Protein AF-A0A920JCJ2-F1 (afdb_monomer)

Nearest PDB structures (foldseek):
  5cjw-assembly1_B  TM=9.937E-01  e=7.698E-06  Cupriavidus metallidurans CH34
  5cjt-assembly1_B  TM=9.929E-01  e=9.404E-06  Cupriavidus metallidurans CH34
  4xc8-assembly1_B  TM=9.957E-01  e=1.075E-05  Cupriavidus metallidurans CH34
  5cjv-assembly1_B  TM=9.926E-01  e=1.228E-05  Cupriavidus metallidurans CH34
  4xc8-assembly1_A  TM=9.953E-01  e=1.404E-05  Cupriavidus metallidurans CH34

Structure (mmCIF, N/CA/C/O backbone):
data_AF-A0A920JCJ2-F1
#
_entry.id   AF-A0A920JCJ2-F1
#
loop_
_atom_site.group_PDB
_atom_site.id
_atom_site.type_symbol
_atom_site.label_atom_id
_atom_site.label_alt_id
_atom_site.label_comp_id
_atom_site.label_asym_id
_atom_site.label_entity_id
_atom_site.label_seq_id
_atom_site.pdbx_PDB_ins_code
_atom_site.Cartn_x
_atom_site.Cartn_y
_atom_site.Cartn_z
_atom_site.occupancy
_atom_site.B_iso_or_equiv
_atom_site.auth_seq_id
_atom_site.auth_comp_id
_atom_site.auth_asym_id
_atom_site.auth_atom_id
_atom_site.pdbx_PDB_model_num
ATOM 1 N N . MET A 1 1 ? 24.645 -0.064 1.985 1.00 73.31 1 MET A N 1
ATOM 2 C CA . MET A 1 1 ? 25.094 0.731 0.818 1.00 73.31 1 MET A CA 1
ATOM 3 C C . MET A 1 1 ? 25.250 -0.105 -0.456 1.00 73.31 1 MET A C 1
ATOM 5 O O . MET A 1 1 ? 24.830 0.363 -1.500 1.00 73.31 1 MET A O 1
ATOM 9 N N . ALA A 1 2 ? 25.796 -1.329 -0.393 1.00 90.88 2 ALA A N 1
ATOM 10 C CA . ALA A 1 2 ? 26.021 -2.174 -1.579 1.00 90.88 2 ALA A CA 1
ATOM 11 C C . ALA A 1 2 ? 24.758 -2.455 -2.420 1.00 90.88 2 ALA A C 1
ATOM 13 O O . ALA A 1 2 ? 24.820 -2.401 -3.639 1.00 90.88 2 ALA A O 1
ATOM 14 N N . ILE A 1 3 ? 23.602 -2.662 -1.776 1.00 94.62 3 ILE A N 1
ATOM 15 C CA . ILE A 1 3 ? 22.325 -2.929 -2.466 1.00 94.62 3 ILE A CA 1
ATOM 16 C C . ILE A 1 3 ? 21.967 -1.806 -3.452 1.00 94.62 3 ILE A C 1
ATOM 18 O O . ILE A 1 3 ? 21.625 -2.081 -4.596 1.00 94.62 3 ILE A O 1
ATOM 22 N N . GLN A 1 4 ? 22.104 -0.539 -3.045 1.00 92.50 4 GLN A N 1
ATOM 23 C CA . GLN A 1 4 ? 21.782 0.593 -3.916 1.00 92.50 4 GLN A CA 1
ATOM 24 C C . GLN A 1 4 ? 22.750 0.703 -5.101 1.00 92.50 4 GLN A C 1
ATOM 26 O O . GLN A 1 4 ? 22.337 1.091 -6.191 1.00 92.50 4 GLN A O 1
ATOM 31 N N . LEU A 1 5 ? 24.026 0.352 -4.897 1.00 93.94 5 LEU A N 1
ATOM 32 C CA . LEU A 1 5 ? 25.023 0.355 -5.968 1.00 93.94 5 LEU A CA 1
ATOM 33 C C . LEU A 1 5 ? 24.690 -0.701 -7.026 1.00 93.94 5 LEU A C 1
ATOM 35 O O . LEU A 1 5 ? 24.693 -0.377 -8.207 1.00 93.94 5 LEU A O 1
ATOM 39 N N . ILE A 1 6 ? 24.316 -1.912 -6.609 1.00 93.69 6 ILE A N 1
ATOM 40 C CA . ILE A 1 6 ? 23.906 -2.986 -7.525 1.00 93.69 6 ILE A CA 1
ATOM 41 C C . ILE A 1 6 ? 22.647 -2.574 -8.302 1.00 93.69 6 ILE A C 1
ATOM 43 O O . ILE A 1 6 ? 22.609 -2.682 -9.524 1.00 93.69 6 ILE A O 1
ATOM 47 N N . ILE A 1 7 ? 21.630 -2.030 -7.624 1.00 93.31 7 ILE A N 1
ATOM 48 C CA . ILE A 1 7 ? 20.398 -1.573 -8.289 1.00 93.31 7 ILE A CA 1
ATOM 49 C C . ILE A 1 7 ? 20.701 -0.494 -9.336 1.00 93.31 7 ILE A C 1
ATOM 51 O O . ILE A 1 7 ? 20.172 -0.547 -10.438 1.00 93.31 7 ILE A O 1
ATOM 55 N N . ASN A 1 8 ? 21.563 0.473 -9.025 1.00 91.31 8 ASN A N 1
ATOM 56 C CA . ASN A 1 8 ? 21.794 1.602 -9.926 1.00 91.31 8 ASN A CA 1
ATOM 57 C C . ASN A 1 8 ? 22.786 1.303 -11.057 1.00 91.31 8 ASN A C 1
ATOM 59 O O . ASN A 1 8 ? 22.701 1.931 -12.110 1.00 91.31 8 ASN A O 1
ATOM 63 N N . HIS A 1 9 ? 23.753 0.408 -10.838 1.00 89.25 9 HIS A N 1
ATOM 64 C CA . HIS A 1 9 ? 24.846 0.170 -11.786 1.00 89.25 9 HIS A CA 1
ATOM 65 C C . HIS A 1 9 ? 24.767 -1.176 -12.506 1.00 89.25 9 HIS A C 1
ATOM 67 O O . HIS A 1 9 ? 25.381 -1.315 -13.561 1.00 89.25 9 HIS A O 1
ATOM 73 N N . GLU A 1 10 ? 24.034 -2.150 -11.966 1.00 92.62 10 GLU A N 1
ATOM 74 C CA . GLU A 1 10 ? 24.013 -3.522 -12.487 1.00 92.62 10 GLU A CA 1
ATOM 75 C C . GLU A 1 10 ? 22.609 -3.967 -12.927 1.00 92.62 10 GLU A C 1
ATOM 77 O O . GLU A 1 10 ? 22.478 -4.733 -13.885 1.00 92.62 10 GLU A O 1
ATOM 82 N N . LEU A 1 11 ? 21.539 -3.479 -12.287 1.00 92.38 11 LEU A N 1
ATOM 83 C CA . LEU A 1 11 ? 20.171 -3.830 -12.675 1.00 92.38 11 LEU A CA 1
ATOM 84 C C . LEU A 1 11 ? 19.731 -3.056 -13.926 1.00 92.38 11 LEU A C 1
ATOM 86 O O . LEU A 1 11 ? 19.355 -1.888 -13.863 1.00 92.38 11 LEU A O 1
ATOM 90 N N . GLY A 1 12 ? 19.670 -3.750 -15.064 1.00 89.50 12 GLY A N 1
ATOM 91 C CA . GLY A 1 12 ? 19.331 -3.151 -16.359 1.00 89.50 12 GLY A CA 1
ATOM 92 C C . GLY A 1 12 ? 17.977 -2.424 -16.425 1.00 89.50 12 GLY A C 1
ATOM 93 O O . GLY A 1 12 ? 17.823 -1.462 -17.174 1.00 89.50 12 GLY A O 1
ATOM 94 N N . GLN A 1 13 ? 16.993 -2.832 -15.618 1.00 87.19 13 GLN A N 1
ATOM 95 C CA . GLN A 1 13 ? 1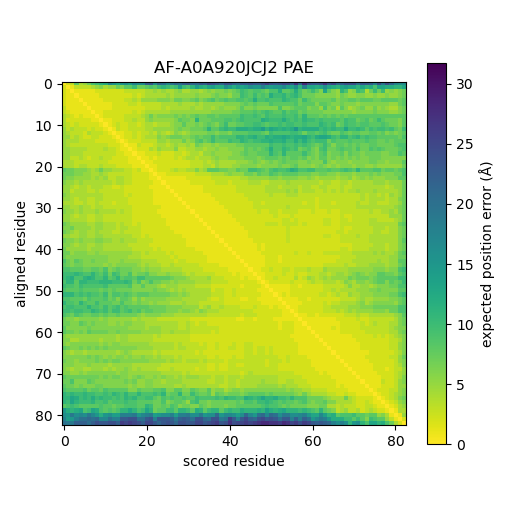5.700 -2.140 -15.557 1.00 87.19 13 GLN A CA 1
ATOM 96 C C . GLN A 1 13 ? 15.810 -0.717 -14.998 1.00 87.19 13 GLN A C 1
ATOM 98 O O . GLN A 1 13 ? 15.019 0.137 -15.388 1.00 87.19 13 GLN A O 1
ATOM 103 N N . ALA A 1 14 ? 16.802 -0.445 -14.145 1.00 88.62 14 ALA A N 1
ATOM 104 C CA . ALA A 1 14 ? 17.007 0.868 -13.539 1.00 88.62 14 ALA A CA 1
ATOM 105 C C . ALA A 1 14 ? 17.537 1.923 -14.530 1.00 88.62 14 ALA A C 1
ATOM 107 O O . ALA A 1 14 ? 17.532 3.110 -14.210 1.00 88.62 14 ALA A O 1
ATOM 108 N N . TYR A 1 15 ? 17.959 1.526 -15.742 1.00 89.19 15 TYR A N 1
ATOM 109 C CA . TYR A 1 15 ? 18.300 2.480 -16.807 1.00 89.19 15 TYR A CA 1
ATOM 110 C C . TYR A 1 15 ? 17.066 3.182 -17.393 1.00 89.19 15 TYR A C 1
ATOM 112 O O . TYR A 1 15 ? 17.193 4.281 -17.931 1.00 89.19 15 TYR A O 1
ATOM 120 N N . ASN A 1 16 ? 15.880 2.570 -17.297 1.00 91.44 16 ASN A N 1
ATOM 121 C CA . ASN A 1 16 ? 14.614 3.222 -17.618 1.00 91.44 16 ASN A CA 1
ATOM 122 C C . ASN A 1 16 ? 14.051 3.880 -16.343 1.00 91.44 16 ASN A C 1
ATOM 124 O O . ASN A 1 16 ? 14.013 3.256 -15.288 1.00 91.44 16 ASN A O 1
ATOM 128 N N . GLN A 1 17 ? 13.602 5.134 -16.439 1.00 90.25 17 GLN A N 1
ATOM 129 C CA . GLN A 1 17 ? 13.074 5.902 -15.303 1.00 90.25 17 GLN A CA 1
ATOM 130 C C . GLN A 1 17 ? 11.621 5.552 -14.950 1.00 90.25 17 GLN A C 1
ATOM 132 O O . GLN A 1 17 ? 11.173 5.819 -13.837 1.00 90.25 17 GLN A O 1
ATOM 137 N N . ASN A 1 18 ? 10.883 4.948 -15.878 1.00 93.06 18 ASN A N 1
ATOM 138 C CA . ASN A 1 18 ? 9.474 4.585 -15.739 1.00 93.06 18 ASN A CA 1
ATOM 139 C C . ASN A 1 18 ? 9.201 3.165 -16.279 1.00 93.06 18 ASN A C 1
ATOM 141 O O . ASN A 1 18 ? 8.311 2.978 -17.109 1.00 93.06 18 ASN A O 1
ATOM 145 N N . PRO A 1 19 ? 9.927 2.131 -15.806 1.00 91.25 19 PRO A N 1
ATOM 146 C CA . PRO A 1 19 ? 9.875 0.783 -16.379 1.00 91.25 19 PRO A CA 1
ATOM 147 C C . PRO A 1 19 ? 8.531 0.071 -16.169 1.00 91.25 19 PRO A C 1
ATOM 149 O O . PRO A 1 19 ? 8.245 -0.902 -16.857 1.00 91.25 19 PRO A O 1
ATOM 152 N N . LEU A 1 20 ? 7.722 0.536 -15.213 1.00 93.94 20 LEU A 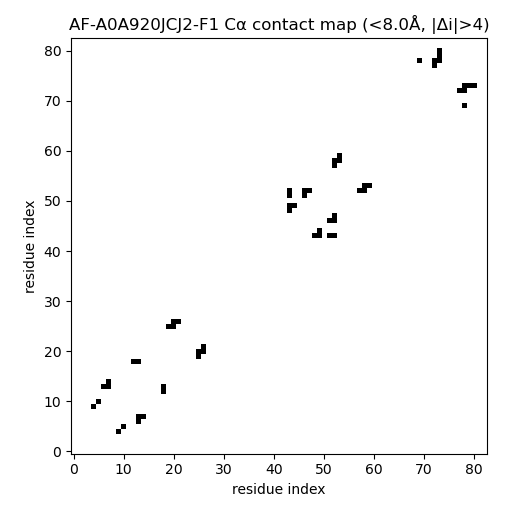N 1
ATOM 153 C CA . LEU A 1 20 ? 6.418 -0.043 -14.884 1.00 93.94 20 LEU A CA 1
ATO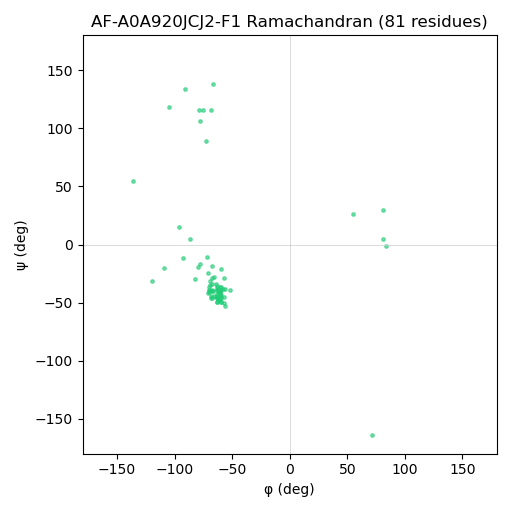M 154 C C . LEU A 1 20 ? 5.251 0.619 -15.631 1.00 93.94 20 LEU A C 1
ATOM 156 O O . LEU A 1 20 ? 4.140 0.092 -15.596 1.00 93.94 20 LEU A O 1
ATOM 160 N N . GLN A 1 21 ? 5.476 1.760 -16.292 1.00 92.56 21 GLN A N 1
ATOM 161 C CA . GLN A 1 21 ? 4.420 2.453 -17.027 1.00 92.56 21 GLN A CA 1
ATOM 162 C C . GLN A 1 21 ? 3.969 1.617 -18.233 1.00 92.56 21 GLN A C 1
ATOM 164 O O . GLN A 1 21 ? 4.799 1.044 -18.938 1.00 92.56 21 GLN A O 1
ATOM 169 N N . GLY A 1 22 ? 2.657 1.555 -18.478 1.00 92.94 22 GLY A N 1
ATOM 170 C CA . GLY A 1 22 ? 2.073 0.727 -19.537 1.00 92.94 22 GLY A CA 1
ATOM 171 C C . GLY A 1 22 ? 1.841 -0.733 -19.136 1.00 92.94 22 GLY A C 1
ATOM 172 O O . GLY A 1 22 ? 1.344 -1.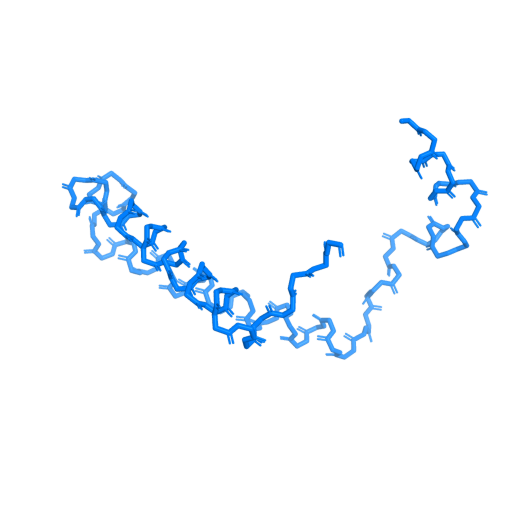517 -19.942 1.00 92.94 22 GLY A O 1
ATOM 173 N N . SER A 1 23 ? 2.203 -1.136 -17.912 1.00 96.06 23 SER A N 1
ATOM 174 C CA . SER A 1 23 ? 1.848 -2.456 -17.389 1.00 96.06 23 SER A CA 1
ATOM 175 C C . SER A 1 23 ? 0.378 -2.477 -16.984 1.00 96.06 23 SER A C 1
ATOM 177 O O . SER A 1 23 ? -0.001 -1.823 -16.016 1.00 96.06 23 SER A O 1
ATOM 179 N N . PHE A 1 24 ? -0.426 -3.302 -17.661 1.00 95.44 24 PHE A N 1
ATOM 180 C CA . PHE A 1 24 ? -1.851 -3.479 -17.351 1.00 95.44 24 PHE A CA 1
ATOM 181 C C . PHE A 1 24 ? -2.110 -3.801 -15.874 1.00 95.44 24 PHE A C 1
ATOM 183 O O . PHE A 1 24 ? -3.052 -3.290 -15.282 1.00 95.44 24 PHE A O 1
ATOM 190 N N . VAL A 1 25 ? -1.257 -4.630 -15.261 1.00 96.94 25 VAL A N 1
ATOM 191 C CA . VAL A 1 25 ? -1.401 -5.001 -13.845 1.00 96.94 25 VAL A CA 1
ATOM 192 C C . VAL A 1 25 ? -1.093 -3.816 -12.934 1.00 96.94 25 VAL A C 1
ATOM 194 O O . VAL A 1 25 ? -1.789 -3.612 -11.947 1.00 96.94 25 VAL A O 1
ATOM 197 N N . ILE A 1 26 ? -0.057 -3.032 -13.246 1.00 97.06 26 ILE A N 1
ATOM 198 C CA . ILE A 1 26 ? 0.316 -1.874 -12.423 1.00 97.06 26 ILE A CA 1
ATOM 199 C C . ILE A 1 26 ? -0.721 -0.765 -12.556 1.00 97.06 26 ILE A C 1
ATOM 201 O O . ILE A 1 26 ? -1.056 -0.146 -11.553 1.00 97.06 26 ILE A O 1
ATOM 205 N N . GLU A 1 27 ? -1.248 -0.533 -13.756 1.00 96.38 27 GLU A N 1
ATOM 206 C CA . GLU A 1 27 ? -2.309 0.450 -13.988 1.00 96.38 27 GLU A CA 1
ATOM 207 C C . GLU A 1 27 ? -3.573 0.092 -13.203 1.00 96.38 27 GLU A C 1
ATOM 209 O O . GLU A 1 27 ? -4.085 0.927 -12.461 1.00 96.38 27 GLU A O 1
ATOM 214 N N . GLU A 1 28 ? -4.014 -1.166 -13.266 1.00 97.31 28 GLU A N 1
ATOM 215 C CA . GLU A 1 28 ? -5.190 -1.611 -12.515 1.00 97.31 28 GLU A CA 1
ATOM 216 C C . GLU A 1 28 ? -4.973 -1.529 -10.998 1.00 97.31 28 GLU A C 1
ATOM 218 O O . GLU A 1 28 ? -5.808 -0.989 -10.274 1.00 97.31 28 GLU A O 1
ATOM 223 N N . LEU A 1 29 ? -3.821 -1.992 -10.500 1.00 97.94 29 LEU A N 1
ATOM 224 C CA . LEU A 1 29 ? -3.480 -1.851 -9.082 1.00 97.94 29 LEU A CA 1
ATOM 225 C C . LEU A 1 29 ? -3.411 -0.381 -8.653 1.00 97.94 29 LEU A C 1
ATOM 227 O O . LEU A 1 29 ? -3.819 -0.060 -7.539 1.00 97.94 29 LEU A O 1
ATOM 231 N N . THR A 1 30 ? -2.925 0.509 -9.521 1.00 97.44 30 THR A N 1
ATOM 232 C CA . THR A 1 30 ? -2.876 1.952 -9.246 1.00 97.44 30 THR A CA 1
ATOM 233 C C . THR A 1 30 ? -4.283 2.508 -9.062 1.00 97.44 30 THR A C 1
ATOM 235 O O . THR A 1 30 ? -4.523 3.183 -8.062 1.00 97.44 30 THR A O 1
ATOM 238 N N . HIS A 1 31 ? -5.224 2.172 -9.949 1.00 97.25 31 HIS A N 1
ATOM 239 C CA . HIS A 1 31 ? -6.615 2.616 -9.817 1.00 97.25 31 HIS A CA 1
ATOM 240 C C . HIS A 1 31 ? -7.288 2.058 -8.555 1.00 97.25 31 HIS A C 1
ATOM 242 O O . HIS A 1 31 ? -7.905 2.813 -7.805 1.00 97.25 31 HIS A O 1
ATOM 248 N N . LEU A 1 32 ? -7.126 0.760 -8.271 1.00 98.19 32 LEU A N 1
ATOM 249 C CA . LEU A 1 32 ? -7.721 0.131 -7.084 1.00 98.19 32 LEU A CA 1
ATOM 250 C C . LEU A 1 32 ? -7.199 0.753 -5.780 1.00 98.19 32 LEU A C 1
ATOM 252 O O . LEU A 1 32 ? -7.965 0.995 -4.843 1.00 98.19 32 LEU A O 1
ATOM 256 N N . VAL A 1 33 ? -5.894 1.029 -5.710 1.00 98.00 33 VAL A N 1
ATOM 257 C CA . VAL A 1 33 ? -5.282 1.670 -4.540 1.00 98.00 33 VAL A CA 1
ATOM 258 C C . VAL A 1 33 ? -5.719 3.132 -4.421 1.00 98.00 33 VAL A C 1
ATOM 260 O O . VAL A 1 33 ? -6.009 3.583 -3.312 1.00 98.00 33 VAL A O 1
ATOM 263 N N . GLU A 1 34 ? -5.814 3.867 -5.530 1.00 98.25 34 GLU A N 1
ATOM 264 C CA . GLU A 1 34 ? -6.315 5.246 -5.540 1.00 98.25 34 GLU A CA 1
ATOM 265 C C . GLU A 1 34 ? -7.750 5.328 -5.002 1.00 98.25 34 GLU A C 1
ATOM 267 O O . GLU A 1 34 ? -8.017 6.106 -4.082 1.00 98.25 34 GLU A O 1
ATOM 272 N N . GLU A 1 35 ? -8.659 4.486 -5.497 1.00 98.25 35 GLU A N 1
ATOM 273 C CA . GLU A 1 35 ? -10.050 4.458 -5.035 1.00 98.25 35 GLU A CA 1
ATOM 274 C C . GLU A 1 35 ? -10.146 4.124 -3.537 1.00 98.25 35 GLU A C 1
ATOM 276 O O . GLU A 1 35 ? -10.873 4.785 -2.784 1.00 98.25 35 GLU A O 1
ATOM 281 N N . ALA A 1 36 ? -9.357 3.153 -3.066 1.00 97.75 36 ALA A N 1
ATOM 282 C CA . ALA A 1 36 ? -9.302 2.796 -1.651 1.00 97.75 36 ALA A CA 1
ATOM 283 C C . ALA A 1 36 ? -8.821 3.966 -0.767 1.00 97.75 36 ALA A C 1
ATOM 285 O O . ALA A 1 36 ? -9.382 4.193 0.314 1.00 97.75 36 ALA A O 1
ATOM 286 N N . ILE A 1 37 ? -7.827 4.736 -1.230 1.00 97.56 37 ILE A N 1
ATOM 287 C CA . ILE A 1 37 ? -7.316 5.929 -0.535 1.00 97.56 37 ILE A CA 1
ATOM 288 C C . ILE A 1 37 ? -8.371 7.038 -0.511 1.00 97.56 37 ILE A C 1
ATOM 290 O O . ILE A 1 37 ? -8.628 7.616 0.549 1.00 97.56 37 ILE A O 1
ATOM 294 N N . LEU A 1 38 ? -9.022 7.320 -1.641 1.00 97.94 38 LEU A N 1
ATOM 295 C CA . LEU A 1 38 ? -10.074 8.337 -1.714 1.00 97.94 38 LEU A CA 1
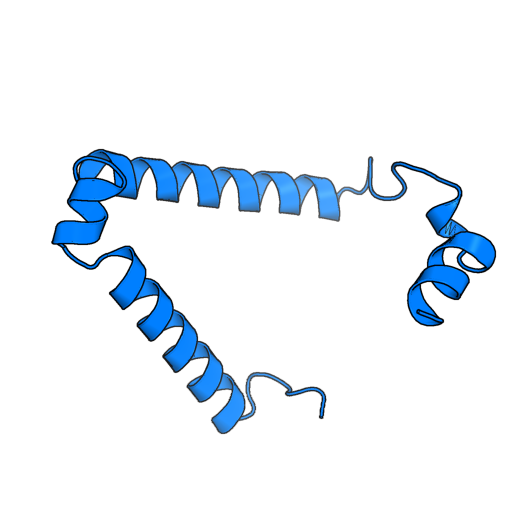ATOM 296 C C . LEU A 1 38 ? -11.249 7.993 -0.789 1.00 97.94 38 LEU A C 1
ATOM 298 O O . LEU A 1 38 ? -11.752 8.857 -0.066 1.00 97.94 38 LEU A O 1
ATOM 302 N N . SER A 1 39 ? -11.631 6.717 -0.734 1.00 97.44 39 SER A N 1
ATOM 303 C CA . SER A 1 39 ? -12.637 6.213 0.203 1.00 97.44 39 SER A CA 1
ATOM 304 C C . SER A 1 39 ? -12.234 6.439 1.669 1.00 97.44 39 SER A C 1
ATOM 306 O O . SER A 1 39 ? -13.064 6.813 2.502 1.00 97.44 39 SER A O 1
ATOM 308 N N . GLU A 1 40 ? -10.953 6.265 2.006 1.00 97.12 40 GLU A N 1
ATOM 309 C CA . GLU A 1 40 ? -10.438 6.551 3.349 1.00 97.12 40 GLU A CA 1
ATOM 310 C C . GLU A 1 40 ? -10.473 8.045 3.682 1.00 97.12 40 GLU A C 1
ATOM 312 O O . GLU A 1 40 ? -10.829 8.420 4.801 1.00 97.12 40 GLU A O 1
ATOM 317 N N . PHE A 1 41 ? -10.163 8.913 2.719 1.00 97.31 41 PHE A N 1
ATOM 318 C CA . PHE A 1 41 ? -10.252 10.359 2.917 1.00 97.31 41 PHE A CA 1
ATOM 319 C C . PHE A 1 41 ? -11.678 10.820 3.195 1.00 97.31 41 PHE A C 1
ATOM 321 O O . PHE A 1 41 ? -11.868 11.652 4.083 1.00 97.31 41 PHE A O 1
ATOM 328 N N . ILE A 1 42 ? -12.676 10.242 2.524 1.00 97.00 42 ILE A N 1
ATOM 329 C CA . ILE A 1 42 ? -14.088 10.501 2.837 1.00 97.00 42 ILE A CA 1
ATOM 330 C C . ILE A 1 42 ? -14.392 10.075 4.280 1.00 97.00 42 ILE A C 1
ATOM 332 O O . ILE A 1 42 ? -14.907 10.879 5.055 1.00 97.00 42 ILE A O 1
ATOM 336 N N . ARG A 1 43 ? -13.965 8.873 4.701 1.00 95.81 43 ARG A N 1
ATOM 337 C CA . ARG A 1 43 ? -14.153 8.403 6.089 1.00 95.81 43 ARG A CA 1
ATOM 338 C C . ARG A 1 43 ? -13.529 9.335 7.129 1.00 95.81 43 ARG A C 1
ATOM 340 O O . ARG A 1 43 ? -14.111 9.511 8.202 1.00 95.81 43 ARG A O 1
ATOM 347 N N . LEU A 1 44 ? -12.359 9.906 6.847 1.00 95.75 44 LEU A N 1
ATOM 348 C CA . LEU A 1 44 ? -11.725 10.900 7.717 1.00 95.75 44 LEU A CA 1
ATOM 349 C C . LEU A 1 44 ? -12.481 12.233 7.689 1.00 95.75 44 LEU A C 1
ATOM 351 O O . LEU A 1 44 ? -12.675 12.842 8.738 1.00 95.75 44 LEU A O 1
ATOM 355 N N . SER A 1 45 ? -12.926 12.680 6.514 1.00 95.56 45 SER A N 1
ATOM 356 C CA . SER A 1 45 ? -13.687 13.922 6.350 1.00 95.56 45 SER A CA 1
ATOM 357 C C . SER A 1 45 ? -14.990 13.895 7.153 1.00 95.56 45 SER A C 1
ATOM 359 O O . SER A 1 45 ? -15.226 14.810 7.945 1.00 95.56 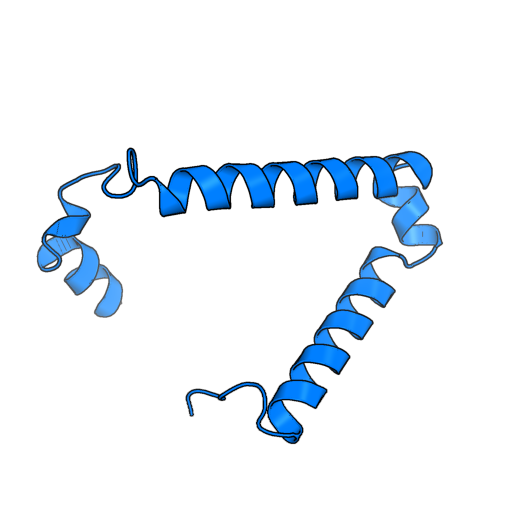45 SER A O 1
ATOM 361 N N . ASP A 1 46 ? -15.742 12.793 7.080 1.00 95.31 46 ASP A N 1
ATOM 362 C CA . ASP A 1 46 ? -16.981 12.571 7.844 1.00 95.31 46 ASP A CA 1
ATOM 363 C C . ASP A 1 46 ? -16.769 12.608 9.368 1.00 95.31 46 ASP A C 1
ATOM 365 O O . ASP A 1 46 ? -17.704 12.831 10.135 1.00 95.31 46 ASP A O 1
ATOM 369 N N . ARG A 1 47 ? -15.528 12.397 9.823 1.00 94.44 47 ARG A N 1
ATOM 370 C CA . ARG A 1 47 ? -15.120 12.418 11.236 1.00 94.44 47 ARG A C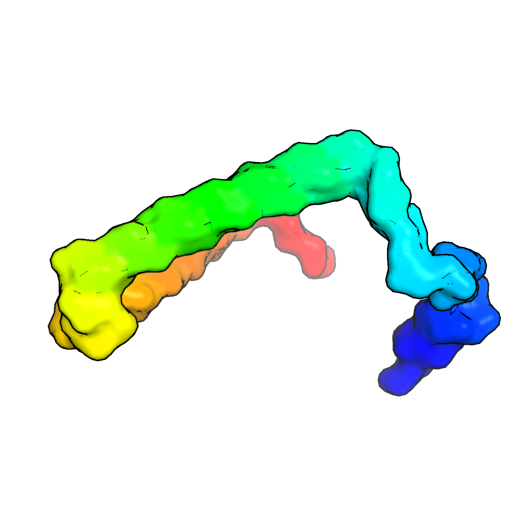A 1
ATOM 371 C C . ARG A 1 47 ? -14.549 13.766 11.674 1.00 94.44 47 ARG A C 1
ATOM 373 O O . ARG A 1 47 ? -13.914 13.830 12.718 1.00 94.44 47 ARG A O 1
ATOM 380 N N . GLY A 1 48 ? -14.744 14.837 10.904 1.00 94.62 48 GLY A N 1
ATOM 381 C CA . GLY A 1 48 ? -14.170 16.153 11.213 1.00 94.62 48 GLY A CA 1
ATOM 382 C C . GLY A 1 48 ? -12.705 16.281 10.787 1.00 94.62 48 GLY A C 1
ATOM 383 O O . GLY A 1 48 ? -11.920 16.998 11.411 1.00 94.62 48 GLY A O 1
ATOM 384 N N . GLY A 1 49 ? -12.321 15.565 9.729 1.00 94.31 49 GLY A N 1
ATOM 385 C CA . GLY A 1 49 ? -10.950 15.513 9.238 1.00 94.31 49 GLY A CA 1
ATOM 386 C C . GLY A 1 49 ? -10.018 14.730 10.165 1.00 94.31 49 GLY A C 1
ATOM 387 O O . GLY A 1 49 ? -10.437 13.966 11.033 1.00 94.31 49 GLY A O 1
ATOM 388 N N . VAL A 1 50 ? -8.710 14.920 9.976 1.00 94.00 50 VAL A N 1
ATOM 389 C CA . VAL A 1 50 ? -7.681 14.160 10.707 1.00 94.00 50 VAL A CA 1
ATOM 390 C C . VAL A 1 50 ? -7.781 14.370 12.218 1.00 94.00 50 VAL A C 1
ATOM 392 O O . VAL A 1 50 ? -7.648 13.404 12.963 1.00 94.00 50 VAL A O 1
ATOM 395 N N . LEU A 1 51 ? -8.042 15.601 12.669 1.00 94.75 51 LEU A N 1
ATOM 396 C CA . LEU A 1 51 ? -8.118 15.923 14.096 1.00 94.75 51 LEU A CA 1
ATOM 397 C C . LEU A 1 51 ? -9.335 15.272 14.766 1.00 94.75 51 LEU A C 1
ATOM 399 O O . LEU A 1 51 ? -9.167 14.626 15.796 1.00 94.75 51 LEU A O 1
ATOM 403 N N . GLY A 1 52 ? -10.527 15.337 14.165 1.00 94.62 52 GLY A N 1
ATOM 404 C CA . GLY A 1 52 ? -11.705 14.673 14.739 1.00 94.62 52 GLY A CA 1
ATOM 405 C C . GLY A 1 52 ? -11.630 13.137 14.669 1.00 94.62 52 GLY A C 1
ATOM 406 O O . GLY A 1 52 ? -12.046 12.430 15.593 1.00 94.62 52 GLY A O 1
ATOM 407 N N . ALA A 1 53 ? -10.973 12.583 13.646 1.00 95.31 53 ALA A N 1
ATOM 408 C CA . ALA A 1 53 ? -10.629 11.161 13.619 1.00 95.31 53 ALA A CA 1
ATOM 409 C C . ALA A 1 53 ? -9.656 10.773 14.755 1.00 95.31 53 ALA A C 1
ATOM 411 O O . ALA A 1 53 ? -9.790 9.698 15.342 1.00 95.31 53 ALA A O 1
ATOM 412 N N . MET A 1 54 ? -8.718 11.653 15.120 1.00 95.31 54 MET A N 1
ATOM 413 C CA . MET A 1 54 ? -7.807 11.422 16.247 1.00 95.31 54 MET A CA 1
ATOM 414 C C . MET A 1 54 ? -8.515 11.487 17.603 1.00 95.31 54 MET A C 1
ATOM 416 O O . MET A 1 54 ? -8.190 10.689 18.480 1.00 95.31 54 MET A O 1
ATOM 420 N N . GLU A 1 55 ? -9.497 12.375 17.775 1.00 95.38 55 GLU A N 1
ATOM 421 C CA . GLU A 1 55 ? -10.313 12.444 18.998 1.00 95.38 55 GLU A CA 1
ATOM 422 C C . GLU A 1 55 ? -11.062 11.129 19.259 1.00 95.38 55 GLU A C 1
ATOM 424 O O . GLU A 1 55 ? -11.160 10.675 20.398 1.00 95.38 55 GLU A O 1
ATOM 429 N N . THR A 1 56 ? -11.515 10.467 18.191 1.00 93.75 56 THR A N 1
ATOM 430 C CA . THR 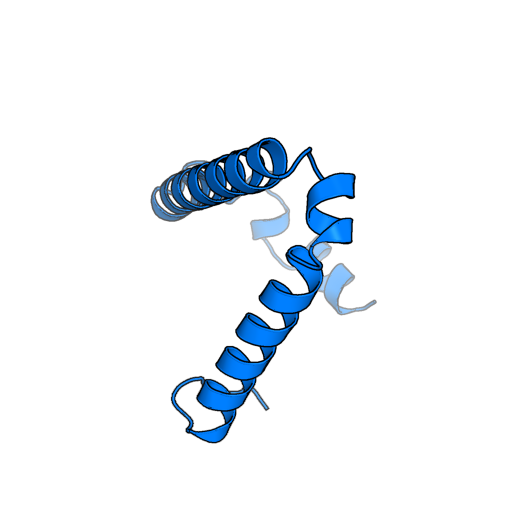A 1 56 ? -12.160 9.142 18.247 1.00 93.75 56 THR A CA 1
ATOM 431 C C . THR A 1 56 ? -11.172 7.970 18.199 1.00 93.75 56 THR A C 1
ATOM 433 O O . THR A 1 56 ? -11.591 6.813 18.167 1.00 93.75 56 THR A O 1
ATOM 436 N N . MET A 1 57 ? -9.859 8.243 18.210 1.00 95.31 57 MET A N 1
ATOM 437 C CA . MET A 1 57 ? -8.778 7.251 18.099 1.00 95.31 57 MET A CA 1
ATOM 438 C C . MET A 1 57 ? -8.878 6.357 16.850 1.00 95.31 57 MET A C 1
ATOM 440 O O . MET A 1 57 ? -8.348 5.244 16.838 1.00 95.31 57 MET A O 1
ATOM 444 N N . TYR A 1 58 ? -9.517 6.843 15.782 1.00 96.31 58 TYR A N 1
ATOM 445 C CA . TYR A 1 58 ? -9.824 6.063 14.583 1.00 96.31 58 TYR A CA 1
ATOM 446 C C . TYR A 1 58 ? -8.574 5.445 13.949 1.00 96.31 58 TYR A C 1
ATOM 448 O O . TYR A 1 58 ? -8.510 4.228 13.772 1.00 96.31 58 TYR A O 1
ATOM 456 N N . GLN A 1 59 ? -7.550 6.260 13.666 1.00 94.69 59 GLN A N 1
ATOM 457 C CA . GLN A 1 59 ? -6.326 5.758 13.037 1.00 94.69 59 GLN A CA 1
ATOM 458 C C . GLN A 1 59 ? -5.598 4.748 13.938 1.00 94.69 59 GLN A C 1
ATOM 460 O O . GLN A 1 59 ? -5.098 3.738 13.452 1.00 94.69 59 GLN A O 1
ATOM 465 N N . ARG A 1 60 ? -5.560 4.997 15.257 1.00 96.50 60 ARG A N 1
ATOM 466 C CA . ARG A 1 60 ? -4.892 4.115 16.228 1.00 96.50 60 ARG A CA 1
ATOM 467 C C . ARG A 1 60 ? -5.555 2.741 16.270 1.00 96.50 60 ARG A C 1
ATOM 469 O O . ARG A 1 60 ? -4.853 1.737 16.195 1.00 96.50 60 ARG A O 1
ATOM 476 N N . ASN A 1 61 ? -6.880 2.707 16.391 1.00 97.00 61 ASN A N 1
ATOM 477 C CA . ASN A 1 61 ? -7.624 1.454 16.479 1.00 97.00 61 ASN A CA 1
ATOM 478 C C . ASN A 1 61 ? -7.463 0.641 15.193 1.00 97.00 61 ASN A C 1
ATOM 480 O O . ASN A 1 61 ? -7.127 -0.536 15.263 1.00 97.00 61 ASN A O 1
ATOM 484 N N . LYS A 1 62 ? -7.567 1.293 14.029 1.00 96.19 62 LYS A N 1
ATOM 485 C CA . LYS A 1 62 ? -7.394 0.633 12.732 1.00 96.19 62 LYS A CA 1
ATOM 486 C C . LYS A 1 62 ? -6.001 0.014 12.563 1.00 96.19 62 LYS A C 1
ATOM 488 O O . LYS A 1 62 ? -5.891 -1.133 12.156 1.00 96.19 62 LYS A O 1
ATOM 493 N N . ILE A 1 63 ? -4.935 0.730 12.933 1.00 97.38 63 ILE A N 1
ATOM 494 C CA . ILE A 1 63 ? -3.563 0.186 12.888 1.00 97.38 63 ILE A CA 1
ATOM 495 C C . ILE A 1 63 ? -3.421 -1.032 13.812 1.00 97.38 63 ILE A C 1
ATOM 497 O O . ILE A 1 63 ? -2.781 -2.015 13.444 1.00 97.38 63 ILE A O 1
ATOM 501 N N . GLN A 1 64 ? -4.012 -0.979 15.008 1.00 96.94 64 GLN A N 1
ATOM 502 C CA . GLN A 1 64 ? -3.951 -2.084 15.962 1.00 96.94 64 GLN A CA 1
ATOM 503 C C . GLN A 1 64 ? -4.713 -3.321 15.463 1.00 96.94 64 GLN A C 1
ATOM 505 O O . GLN A 1 64 ? -4.231 -4.440 15.639 1.00 96.94 64 GLN A O 1
ATOM 510 N N . GLU A 1 65 ? -5.875 -3.124 14.840 1.00 97.12 65 GLU A N 1
ATOM 511 C CA . GLU A 1 65 ? -6.676 -4.190 14.231 1.00 97.12 65 GLU A CA 1
ATOM 512 C C . GLU A 1 65 ? -5.918 -4.868 13.082 1.00 97.12 65 GLU A C 1
ATOM 514 O O . GLU A 1 65 ? -5.763 -6.089 13.099 1.00 97.12 65 GLU A O 1
ATOM 519 N N . GLU A 1 66 ? -5.362 -4.089 12.148 1.00 96.19 66 GLU A N 1
ATOM 520 C CA . GLU A 1 66 ? -4.556 -4.608 11.031 1.00 96.19 66 GLU A CA 1
ATOM 521 C C . GLU A 1 66 ? -3.296 -5.337 11.525 1.00 96.19 66 GLU A C 1
ATOM 523 O O . GLU A 1 66 ? -2.951 -6.414 11.036 1.00 96.19 66 GLU A O 1
ATOM 528 N N . SER A 1 67 ? -2.628 -4.802 12.554 1.00 95.75 67 SER A N 1
ATOM 529 C CA . SER A 1 67 ? -1.474 -5.462 13.171 1.00 95.75 67 SER A CA 1
ATOM 530 C C . SER A 1 67 ? -1.849 -6.802 13.805 1.00 95.75 67 SER A C 1
ATOM 532 O O . SER A 1 67 ? -1.094 -7.767 13.675 1.00 95.75 67 SER A O 1
ATOM 534 N N . LEU A 1 68 ? -2.984 -6.874 14.508 1.00 96.88 68 LEU A N 1
ATOM 535 C CA . LEU A 1 68 ? -3.448 -8.114 15.129 1.00 96.88 68 LEU A CA 1
ATOM 536 C C . LEU A 1 68 ? -3.853 -9.139 14.067 1.00 96.88 68 LEU A C 1
ATOM 538 O O . LEU A 1 68 ? -3.545 -10.323 14.211 1.00 96.88 68 LEU A O 1
ATOM 542 N N . HIS A 1 69 ? -4.510 -8.688 12.998 1.00 95.50 69 HIS A N 1
ATOM 543 C CA . HIS A 1 69 ? -4.856 -9.531 11.862 1.00 95.50 69 HIS A CA 1
ATOM 544 C C . HIS A 1 69 ? -3.599 -10.133 11.221 1.00 95.50 69 HIS A C 1
ATOM 546 O O . HIS A 1 69 ? -3.509 -11.355 11.092 1.00 95.50 69 HIS A O 1
ATOM 552 N N . TYR A 1 70 ? -2.589 -9.308 10.931 1.00 94.25 70 TYR A N 1
ATOM 553 C CA . TYR A 1 70 ? -1.304 -9.760 10.397 1.00 94.25 70 TYR A CA 1
ATOM 554 C C . TYR A 1 70 ? -0.620 -10.799 11.300 1.00 94.25 70 TYR A C 1
ATOM 556 O O . TYR A 1 70 ? -0.246 -11.874 10.828 1.00 94.25 70 TYR A O 1
ATOM 564 N N . GLU A 1 71 ? -0.488 -10.527 12.605 1.00 94.25 71 GLU A N 1
ATOM 565 C CA . GLU A 1 71 ? 0.143 -11.486 13.524 1.00 94.25 71 GLU A CA 1
ATOM 566 C C . GLU A 1 71 ? -0.672 -12.782 13.635 1.00 94.25 71 GLU A C 1
ATOM 568 O O . GLU A 1 71 ? -0.095 -13.864 13.713 1.00 94.25 71 GLU A O 1
ATOM 573 N N . THR A 1 72 ? -2.003 -12.713 13.553 1.00 94.69 72 THR A N 1
ATOM 574 C CA . THR A 1 72 ? -2.857 -13.911 13.517 1.00 94.69 72 THR A CA 1
ATOM 575 C C . THR A 1 72 ? -2.571 -14.762 12.279 1.00 94.69 72 THR A C 1
ATOM 577 O O . THR A 1 72 ? -2.365 -15.971 12.405 1.00 94.69 72 THR A O 1
ATOM 580 N N . LEU A 1 73 ? -2.495 -14.154 11.091 1.00 93.69 73 LEU A N 1
ATOM 581 C CA . LEU A 1 73 ? -2.182 -14.865 9.842 1.00 93.69 73 LEU A CA 1
ATOM 582 C C . LEU A 1 73 ? -0.776 -15.478 9.860 1.00 93.69 73 LEU A C 1
ATOM 584 O O . LEU A 1 73 ? -0.554 -16.587 9.375 1.00 93.69 73 LEU A O 1
ATOM 588 N N . LYS A 1 74 ? 0.180 -14.774 10.464 1.00 91.75 74 LYS A N 1
ATOM 589 C CA . LYS A 1 74 ? 1.551 -15.254 10.644 1.00 91.75 74 LYS A CA 1
ATOM 590 C C . LYS A 1 74 ? 1.628 -16.427 11.624 1.00 91.75 74 LYS A 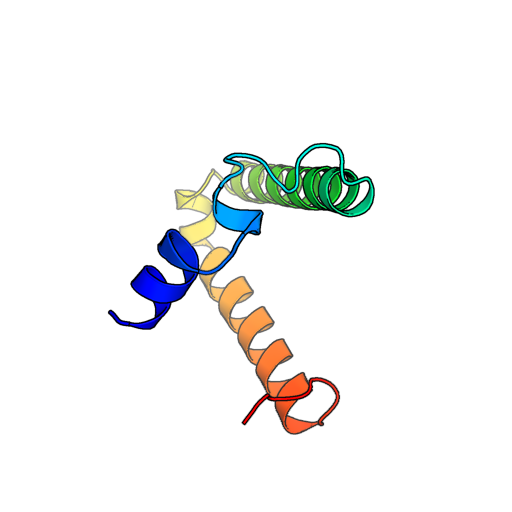C 1
ATOM 592 O O . LYS A 1 74 ? 2.313 -17.406 11.348 1.00 91.75 74 LYS A O 1
ATOM 597 N N . HIS A 1 75 ? 0.925 -16.359 12.756 1.00 91.75 75 HIS A N 1
ATOM 598 C CA . HIS A 1 75 ? 0.908 -17.435 13.754 1.00 91.75 75 HIS A CA 1
ATOM 599 C C . HIS A 1 75 ? 0.186 -18.694 13.266 1.00 91.75 75 HIS A C 1
ATOM 601 O O . HIS A 1 75 ? 0.584 -19.802 13.623 1.00 91.75 75 HIS A O 1
ATOM 607 N N . THR A 1 76 ? -0.863 -18.531 12.461 1.00 92.50 76 THR A N 1
ATOM 608 C CA . THR A 1 76 ? -1.612 -19.641 11.848 1.00 92.50 76 THR A CA 1
ATOM 609 C C . THR A 1 76 ? -0.896 -20.247 10.639 1.00 92.50 76 THR A C 1
ATOM 611 O O . THR A 1 76 ? -1.213 -21.368 10.247 1.00 92.50 76 THR A O 1
ATOM 614 N N . GLY A 1 77 ? 0.089 -19.544 10.071 1.00 89.56 77 GLY A N 1
ATOM 615 C CA . GLY A 1 77 ? 0.839 -19.975 8.891 1.00 89.56 77 GLY A CA 1
ATOM 616 C C . GLY A 1 77 ? 0.127 -19.708 7.561 1.00 89.56 77 GLY A C 1
ATOM 617 O O . GLY A 1 77 ? 0.644 -20.096 6.517 1.00 89.56 77 GLY A O 1
ATOM 618 N N . GLU A 1 78 ? -1.029 -19.034 7.576 1.00 90.75 78 GLU A N 1
ATOM 619 C CA . GLU A 1 78 ? -1.734 -18.592 6.363 1.00 90.75 78 GLU A CA 1
ATOM 620 C C . GLU A 1 78 ? -0.948 -17.513 5.610 1.00 90.75 78 GLU A C 1
ATOM 622 O O . GLU A 1 78 ? -1.021 -17.426 4.383 1.00 90.75 78 GLU A O 1
ATOM 627 N N . MET A 1 79 ? -0.154 -16.721 6.337 1.00 89.06 79 MET A N 1
ATOM 628 C CA . MET A 1 79 ? 0.807 -15.801 5.747 1.00 89.06 79 MET A CA 1
ATOM 629 C C . MET A 1 79 ? 2.233 -16.347 5.893 1.00 89.06 79 MET A C 1
ATOM 631 O O . MET A 1 79 ? 2.716 -16.492 7.020 1.00 89.06 79 MET A O 1
ATOM 635 N N . PRO A 1 80 ? 2.946 -16.608 4.781 1.00 85.94 80 PRO A N 1
ATOM 636 C CA . PRO A 1 80 ? 4.326 -17.059 4.849 1.00 85.94 80 PRO A CA 1
ATOM 637 C C . PRO A 1 80 ? 5.211 -15.928 5.379 1.00 85.94 80 PRO A C 1
ATOM 639 O O . PRO A 1 80 ? 5.374 -14.889 4.736 1.00 85.94 80 PRO A O 1
ATOM 642 N N . SER A 1 81 ? 5.813 -16.129 6.551 1.00 78.44 81 SER A N 1
ATOM 643 C CA . SER A 1 81 ? 6.903 -15.272 7.004 1.00 78.44 81 SER A CA 1
ATOM 644 C C . SER A 1 81 ? 8.182 -15.689 6.285 1.00 78.44 81 SER A C 1
ATOM 646 O O . SER A 1 81 ? 8.660 -16.806 6.478 1.00 78.44 81 SER A O 1
ATOM 648 N N . TRP A 1 82 ? 8.740 -14.798 5.470 1.00 65.44 82 TRP A N 1
ATOM 649 C CA . TRP A 1 82 ? 10.073 -14.972 4.899 1.00 65.44 82 TRP A CA 1
ATOM 650 C C . TRP A 1 82 ? 11.102 -14.748 6.017 1.00 65.44 82 TRP A C 1
ATOM 652 O O . TRP A 1 82 ? 11.504 -13.613 6.274 1.00 65.44 82 TRP A O 1
ATOM 662 N N . ALA A 1 83 ? 11.452 -15.820 6.728 1.00 47.75 83 ALA A N 1
ATOM 663 C CA . ALA A 1 83 ? 12.545 -15.877 7.696 1.00 47.75 83 ALA A CA 1
ATOM 664 C C . ALA A 1 83 ? 13.508 -17.000 7.306 1.00 47.75 83 ALA A C 1
ATOM 666 O O . ALA A 1 83 ? 13.010 -18.088 6.934 1.00 47.75 83 ALA A O 1
#

Radius of gyration: 19.12 Å; Cα contacts (8 Å, |Δi|>4): 29; chains: 1; bounding box: 43×36×38 Å

Sequence (83 aa):
MAIQLIINHELGQAYNQNPLQGSFVIEELTHLVEEAILSEFIRLSDRGGVLGAMETMYQRNKIQEESLHYETLKHTGEMPSWA

Secondary structure (DSSP, 8-state):
-HHHHHHHHT-GGGGSS-TTTT-HHHHHHHHHHHHHHHHHHHHHHTTTHHHHHHHTTHHHHHHHHHHHHHHHHHHHTSS----

Mean predicted aligned error: 5.17 Å

pLDDT: mean 93.07, std 7.12, range [47.75, 98.25]

Foldseek 3Di:
DVVVVCCCPPPPCNVDPCSCPPPPVVVVVVVVVVVVVVVVQVVQVVQVHPVSCVVVVNVVVVVVVVVVVVVVCVVVVVDDDPD

Solvent-accessible surface area (backbone atoms only — not comparable to full-atom values): 4868 Å² total; per-residue (Å²): 113,68,67,61,50,45,45,70,75,67,39,73,65,60,78,45,94,61,74,62,68,89,36,69,66,55,54,51,53,48,52,55,51,49,53,55,50,53,54,47,51,50,58,29,48,80,37,63,28,71,65,39,25,53,76,70,38,46,66,60,53,52,53,52,51,54,50,51,52,51,53,49,32,46,75,73,56,79,37,83,76,94,122